Protein AF-A0AAN7Q767-F1 (afdb_monomer_lite)

Radius of gyration: 15.01 Å; chains: 1; bounding box: 36×25×37 Å

Organism: NCBI:txid236973

Foldseek 3Di:
DDPVVVVVLVVVLVVLVVLLVVCVVVVEDAPPQLVVLVVQLVVLCVVCPCLVVDDDDPVVNVSSCSSNVSSVVSSCSCCPVPSHVVRDDVVVNVDDD

pLDDT: mean 91.51, std 5.3, range [61.66, 96.62]

InterPro domains:
  IPR000133 ER lumen protein retaining receptor [PF00810] (28-96)
  IPR000133 ER lumen protein retaining receptor [PR00660] (4-23)
  IPR000133 ER lumen protein retaining receptor [PR00660] (31-51)
  IPR000133 ER lumen protein retaining receptor [PR00660] (52-68)
  IPR000133 ER lumen protein retaining receptor [PTHR10585] (1-97)

Secondary structure (DSSP, 8-state):
--HHHHHHHHHHHHHHHHHHHHHHHH---TT--HHHHHHHHHHHHHHTGGGGT----HHHHHHHHHHHHHHHHHHHHHHH-TTTGGG--TTT-----

Sequence (97 aa):
MNLFRLLGDMTHLLSIVVLLLKIRTTKSCAGIALKTQELYVIVFVTRYLDFFTRYYSLYNSVLKVFFLGISVAIVWYMRYHKVVKQTYNKEEDTFRH

Structure (mmCIF, N/CA/C/O backbone):
data_AF-A0AAN7Q767-F1
#
_entry.id   AF-A0AAN7Q767-F1
#
loop_
_atom_site.group_PDB
_atom_site.id
_atom_site.type_symbol
_atom_site.label_atom_id
_atom_site.label_alt_id
_atom_site.label_comp_id
_atom_site.label_asym_id
_atom_site.label_entity_id
_atom_site.label_seq_id
_atom_site.pdbx_PDB_ins_code
_atom_site.Cartn_x
_atom_site.Cartn_y
_atom_site.Cartn_z
_atom_site.occupancy
_atom_site.B_iso_or_equiv
_atom_site.auth_seq_id
_atom_site.auth_comp_id
_atom_site.auth_asym_id
_atom_site.auth_atom_id
_atom_site.pdbx_PDB_model_num
ATOM 1 N N . MET A 1 1 ? 15.473 5.810 -17.013 1.00 70.19 1 MET A N 1
ATOM 2 C CA . MET A 1 1 ? 14.622 6.422 -15.964 1.00 70.19 1 MET A CA 1
ATOM 3 C C . MET A 1 1 ? 14.965 7.898 -15.879 1.00 70.19 1 MET A C 1
ATOM 5 O O . MET A 1 1 ? 16.135 8.214 -16.031 1.00 70.19 1 MET A O 1
ATOM 9 N N . ASN A 1 2 ? 13.985 8.770 -15.633 1.00 91.06 2 ASN A N 1
ATOM 10 C CA . ASN A 1 2 ? 14.216 10.207 -15.424 1.00 91.06 2 ASN A CA 1
ATOM 11 C C . ASN A 1 2 ? 14.335 10.497 -13.921 1.00 91.06 2 ASN A C 1
ATOM 13 O O . ASN A 1 2 ? 13.672 9.824 -13.129 1.00 91.06 2 ASN A O 1
ATOM 17 N N . LEU A 1 3 ? 15.115 11.511 -13.533 1.00 91.06 3 LEU A N 1
ATOM 18 C CA . LEU A 1 3 ? 15.334 11.866 -12.123 1.00 91.06 3 LEU A CA 1
ATOM 19 C C . LEU A 1 3 ? 14.020 12.146 -11.377 1.00 91.06 3 LEU A C 1
ATOM 21 O O . LEU A 1 3 ? 13.793 11.603 -10.302 1.00 91.06 3 LEU A O 1
ATOM 25 N N . PHE A 1 4 ? 13.108 12.910 -11.982 1.00 94.00 4 PHE A N 1
ATOM 26 C CA . PHE A 1 4 ? 11.795 13.198 -11.392 1.00 94.00 4 PHE A CA 1
ATOM 27 C C . PHE A 1 4 ? 10.959 11.942 -11.141 1.00 94.00 4 PHE A C 1
ATOM 29 O O . PHE A 1 4 ? 10.285 11.835 -10.121 1.00 94.00 4 PHE A O 1
ATOM 36 N N . ARG A 1 5 ? 11.034 10.965 -12.051 1.00 89.75 5 ARG A N 1
ATOM 37 C CA . ARG A 1 5 ? 10.322 9.694 -11.902 1.00 89.75 5 ARG A CA 1
ATOM 38 C C . ARG A 1 5 ? 10.909 8.869 -10.760 1.00 89.75 5 ARG A C 1
ATOM 40 O O . ARG A 1 5 ? 10.153 8.344 -9.958 1.00 89.75 5 ARG A O 1
ATOM 47 N N . LEU A 1 6 ? 12.238 8.814 -10.661 1.00 90.94 6 LEU A N 1
ATOM 48 C CA . LEU A 1 6 ? 12.919 8.144 -9.555 1.00 90.94 6 LEU A CA 1
ATOM 49 C C . LEU A 1 6 ? 12.499 8.741 -8.206 1.00 90.94 6 LEU A C 1
ATOM 51 O O . LEU A 1 6 ? 12.118 8.005 -7.303 1.00 90.94 6 LEU A O 1
ATOM 55 N N . LEU A 1 7 ? 12.532 10.070 -8.081 1.00 94.88 7 LEU A N 1
ATOM 56 C CA . LEU A 1 7 ? 12.133 10.755 -6.852 1.00 94.88 7 LEU A CA 1
ATOM 57 C C . LEU A 1 7 ? 10.662 10.489 -6.510 1.00 94.88 7 LEU A C 1
ATOM 59 O O . LEU A 1 7 ? 10.364 10.168 -5.364 1.00 94.88 7 LEU A O 1
ATOM 63 N N . GLY A 1 8 ? 9.766 10.533 -7.500 1.00 94.38 8 GLY A N 1
ATOM 64 C CA . GLY A 1 8 ? 8.355 10.191 -7.308 1.00 94.38 8 GLY A CA 1
ATOM 65 C C . GLY A 1 8 ? 8.151 8.763 -6.794 1.00 94.38 8 GLY A C 1
ATOM 66 O O . GLY A 1 8 ? 7.410 8.559 -5.832 1.00 94.38 8 GLY A O 1
ATOM 67 N N . ASP A 1 9 ? 8.857 7.788 -7.374 1.00 93.06 9 ASP A N 1
ATOM 68 C CA . ASP A 1 9 ? 8.802 6.388 -6.940 1.00 93.06 9 ASP A CA 1
ATOM 69 C C . ASP A 1 9 ? 9.304 6.236 -5.490 1.00 93.06 9 ASP A C 1
ATOM 71 O O . ASP A 1 9 ? 8.687 5.532 -4.689 1.00 93.06 9 ASP A O 1
ATOM 75 N N . MET A 1 10 ? 10.379 6.940 -5.112 1.00 94.00 10 MET A N 1
ATOM 76 C CA . MET A 1 10 ? 10.919 6.907 -3.745 1.00 94.00 10 MET A CA 1
ATOM 77 C C . MET A 1 10 ? 9.999 7.587 -2.728 1.00 94.00 10 MET A C 1
ATOM 79 O O . MET A 1 10 ? 9.785 7.041 -1.646 1.00 94.00 10 MET A O 1
ATOM 83 N N . THR A 1 11 ? 9.411 8.740 -3.058 1.00 96.12 11 THR A N 1
ATOM 84 C CA . THR A 1 11 ? 8.446 9.420 -2.179 1.00 96.12 11 THR A CA 1
ATOM 85 C C . THR A 1 11 ? 7.186 8.578 -1.981 1.00 96.12 11 THR A C 1
ATOM 87 O O . THR A 1 11 ? 6.665 8.501 -0.868 1.00 96.12 11 THR A O 1
ATOM 90 N N . HIS A 1 12 ? 6.714 7.900 -3.028 1.00 94.44 12 HIS A N 1
ATOM 91 C CA . HIS A 1 12 ? 5.567 7.003 -2.930 1.00 94.44 12 HIS A CA 1
ATOM 92 C C . HIS A 1 12 ? 5.881 5.751 -2.098 1.00 94.44 12 HIS A C 1
ATOM 94 O O . HIS A 1 12 ? 5.078 5.338 -1.264 1.00 94.44 12 HIS A O 1
ATOM 100 N N . LEU A 1 13 ? 7.068 5.165 -2.275 1.00 94.19 13 LEU A N 1
ATOM 101 C CA . LEU A 1 13 ? 7.513 4.050 -1.442 1.00 94.19 13 LEU A CA 1
ATOM 102 C C . LEU A 1 13 ? 7.582 4.466 0.033 1.00 94.19 13 LEU A C 1
ATOM 104 O O . LEU A 1 13 ? 7.079 3.755 0.903 1.00 94.19 13 LEU A O 1
ATOM 108 N N . LEU A 1 14 ? 8.147 5.645 0.308 1.00 95.94 14 LEU A N 1
ATOM 109 C CA . LEU A 1 14 ? 8.239 6.195 1.656 1.00 95.94 14 LEU A CA 1
ATOM 110 C C . LEU A 1 14 ? 6.856 6.386 2.288 1.00 95.94 14 LEU A C 1
ATOM 112 O O . LEU A 1 14 ? 6.666 5.989 3.436 1.00 95.94 14 LEU A O 1
ATOM 116 N N . SER A 1 15 ? 5.880 6.944 1.565 1.00 95.44 15 SER A N 1
ATOM 117 C CA . SER A 1 15 ? 4.542 7.192 2.121 1.00 95.44 15 SER A CA 1
ATOM 118 C C . SER A 1 15 ? 3.826 5.897 2.520 1.00 95.44 15 SER A C 1
ATOM 120 O O . SER A 1 15 ? 3.248 5.818 3.606 1.00 95.44 15 SER A O 1
ATOM 122 N N . ILE A 1 16 ? 3.928 4.856 1.691 1.00 95.25 16 ILE A N 1
ATOM 123 C CA . ILE A 1 16 ? 3.336 3.540 1.956 1.00 95.25 16 ILE A CA 1
ATOM 124 C C . ILE A 1 16 ? 4.024 2.849 3.144 1.00 95.25 16 ILE A C 1
ATOM 126 O O . ILE A 1 16 ? 3.352 2.286 4.013 1.00 95.25 16 ILE A O 1
ATOM 130 N N . VAL A 1 17 ? 5.355 2.936 3.237 1.00 95.19 17 VAL A N 1
ATOM 131 C CA . VAL A 1 17 ? 6.114 2.400 4.379 1.00 95.19 17 VAL A CA 1
ATOM 132 C C . VAL A 1 17 ? 5.753 3.132 5.671 1.00 95.19 17 VAL A C 1
ATOM 134 O O . VAL A 1 17 ? 5.490 2.486 6.685 1.00 95.19 17 VAL A O 1
ATOM 137 N N . VAL A 1 18 ? 5.687 4.466 5.648 1.00 96.62 18 VAL A N 1
ATOM 138 C CA . VAL A 1 18 ? 5.302 5.280 6.811 1.00 96.62 18 VAL A CA 1
ATOM 139 C C . VAL A 1 18 ? 3.889 4.935 7.274 1.00 96.62 18 VAL A C 1
ATOM 141 O O . VAL A 1 18 ? 3.663 4.815 8.477 1.00 96.62 18 VAL A O 1
ATOM 144 N N . LEU A 1 19 ? 2.950 4.710 6.351 1.00 95.44 19 LEU A N 1
ATOM 145 C CA . LEU A 1 19 ? 1.595 4.281 6.694 1.00 95.44 19 LEU A CA 1
ATOM 146 C C . LEU A 1 19 ? 1.598 2.928 7.418 1.00 95.44 19 LEU A C 1
ATOM 148 O O . LEU A 1 19 ? 1.006 2.809 8.491 1.00 95.44 19 LEU A O 1
ATOM 152 N N . LEU A 1 20 ? 2.305 1.928 6.883 1.00 94.38 20 LEU A N 1
ATOM 153 C CA . LEU A 1 20 ? 2.418 0.619 7.530 1.00 94.38 20 LEU A CA 1
ATOM 154 C C . LEU A 1 20 ? 3.067 0.730 8.920 1.00 94.38 20 LEU A C 1
ATOM 156 O O . LEU A 1 20 ? 2.568 0.147 9.886 1.00 94.38 20 LEU A O 1
ATOM 160 N N . LEU A 1 21 ? 4.160 1.490 9.038 1.00 95.00 21 LEU A N 1
ATOM 161 C CA . LEU A 1 21 ? 4.851 1.711 10.310 1.00 95.00 21 LEU A CA 1
ATOM 162 C C . LEU A 1 21 ? 3.954 2.422 11.322 1.00 95.00 21 LEU A C 1
ATOM 164 O O . LEU A 1 21 ? 3.903 1.996 12.473 1.00 95.00 21 LEU A O 1
ATOM 168 N N . LYS A 1 22 ? 3.196 3.441 10.899 1.00 95.38 22 LYS A N 1
ATOM 169 C CA . LYS A 1 22 ? 2.220 4.131 11.748 1.00 95.38 22 LYS A CA 1
ATOM 170 C C . LYS A 1 22 ? 1.236 3.126 12.338 1.00 95.38 22 LYS A C 1
ATOM 172 O O . LYS A 1 22 ? 1.148 3.036 13.557 1.00 95.38 22 LYS A O 1
ATOM 177 N N . ILE A 1 23 ? 0.572 2.323 11.501 1.00 94.62 23 ILE A N 1
ATOM 178 C CA . ILE A 1 23 ? -0.426 1.338 11.956 1.00 94.62 23 ILE A CA 1
ATOM 179 C C . ILE A 1 23 ? 0.221 0.275 12.865 1.00 94.62 23 ILE A C 1
ATOM 181 O O . ILE A 1 23 ? -0.373 -0.165 13.854 1.00 94.62 23 ILE A O 1
ATOM 185 N N . ARG A 1 24 ? 1.460 -0.144 12.570 1.00 93.75 24 ARG A N 1
ATOM 186 C CA . ARG A 1 24 ? 2.185 -1.133 13.382 1.00 93.75 24 ARG A CA 1
ATOM 187 C C . ARG A 1 24 ? 2.558 -0.598 14.764 1.00 93.75 24 ARG A C 1
ATOM 189 O O . ARG A 1 24 ? 2.423 -1.350 15.731 1.00 93.75 24 ARG A O 1
ATOM 196 N N . THR A 1 25 ? 3.030 0.643 14.842 1.00 93.75 25 THR A N 1
ATOM 197 C CA . THR A 1 25 ? 3.509 1.280 16.076 1.00 93.75 25 THR A CA 1
ATOM 198 C C . THR A 1 25 ? 2.353 1.728 16.959 1.00 93.75 25 THR A C 1
ATOM 200 O O . THR A 1 25 ? 2.359 1.438 18.149 1.00 93.75 25 THR A O 1
ATOM 203 N N . THR A 1 26 ? 1.325 2.366 16.392 1.00 93.69 26 THR A N 1
ATOM 204 C CA . THR A 1 26 ? 0.149 2.814 17.160 1.00 93.69 26 THR A CA 1
ATOM 205 C C . THR A 1 26 ? -0.827 1.681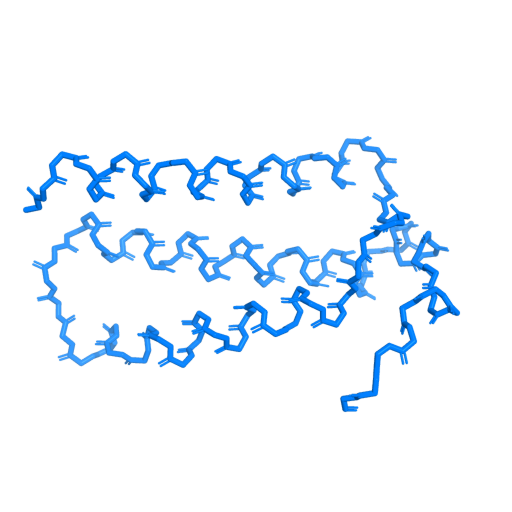 17.463 1.00 93.69 26 THR A C 1
ATOM 207 O O . THR A 1 26 ? -1.722 1.855 18.285 1.00 93.69 26 THR A O 1
ATOM 210 N N . LYS A 1 27 ? -0.695 0.537 16.773 1.00 91.88 27 LYS A N 1
ATOM 211 C CA . LYS A 1 27 ? -1.649 -0.585 16.814 1.00 91.88 27 LYS A CA 1
ATOM 212 C C . LYS A 1 27 ? -3.087 -0.164 16.491 1.00 91.88 27 LYS A C 1
ATOM 214 O O . LYS A 1 27 ? -4.023 -0.860 16.870 1.00 91.88 27 LYS A O 1
ATOM 219 N N . SER A 1 28 ? -3.248 0.934 15.754 1.00 90.81 28 SER A N 1
ATOM 220 C CA . SER A 1 28 ? -4.538 1.533 15.430 1.00 90.81 28 SER A CA 1
ATOM 221 C C . SER A 1 28 ? -4.596 1.949 13.964 1.00 90.81 28 SER A C 1
ATOM 223 O O . SER A 1 28 ? -3.613 2.440 13.402 1.00 90.81 28 SER A O 1
ATOM 225 N N . CYS A 1 29 ? -5.763 1.765 13.353 1.00 92.00 29 CYS A N 1
ATOM 226 C CA . CYS A 1 29 ? -6.113 2.258 12.027 1.00 92.00 29 CYS A CA 1
ATOM 227 C C . CYS A 1 29 ? -7.259 3.286 12.049 1.00 92.00 29 CYS A C 1
ATOM 229 O O . CYS A 1 29 ? -7.885 3.523 11.016 1.00 92.00 29 CYS A O 1
ATOM 231 N N . ALA A 1 30 ? -7.515 3.920 13.198 1.00 90.94 30 ALA A N 1
ATOM 232 C CA . ALA A 1 30 ? -8.491 5.003 13.299 1.00 90.94 30 ALA A CA 1
ATOM 233 C C . ALA A 1 30 ? -8.174 6.139 12.302 1.00 90.94 30 ALA A C 1
ATOM 235 O O . ALA A 1 30 ? -7.016 6.547 12.152 1.00 90.94 30 ALA A O 1
ATOM 236 N N . GLY A 1 31 ? -9.201 6.625 11.599 1.00 89.12 31 GLY A N 1
ATOM 237 C CA . GLY A 1 31 ? -9.079 7.652 10.557 1.00 89.12 31 GLY A CA 1
ATOM 238 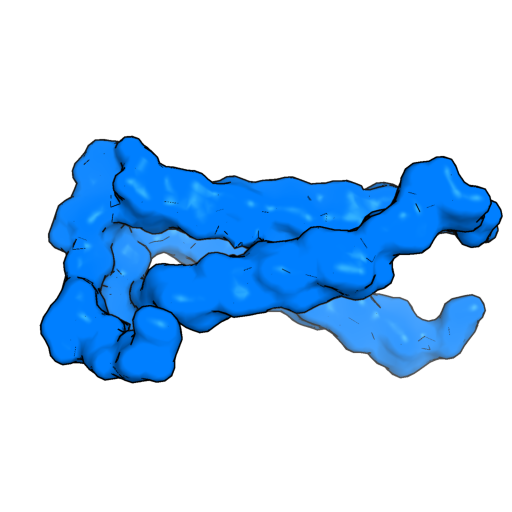C C . GLY A 1 31 ? -8.481 7.175 9.226 1.00 89.12 31 GLY A C 1
ATOM 239 O O . GLY A 1 31 ? -8.196 8.000 8.359 1.00 89.12 31 GLY A O 1
ATOM 240 N N . ILE A 1 32 ? -8.259 5.868 9.037 1.00 92.88 32 ILE A N 1
ATOM 241 C CA . ILE A 1 32 ? -7.800 5.297 7.762 1.00 92.88 32 ILE A CA 1
ATOM 242 C C . ILE A 1 32 ? -8.968 4.570 7.090 1.00 92.88 32 ILE A C 1
ATOM 244 O O . ILE A 1 32 ? -9.489 3.590 7.620 1.00 92.88 32 ILE A O 1
ATOM 248 N N . ALA A 1 33 ? -9.337 5.018 5.888 1.00 93.38 33 ALA A N 1
ATOM 249 C CA . ALA A 1 33 ? -10.361 4.371 5.073 1.00 93.38 33 ALA A CA 1
ATOM 250 C C . ALA A 1 33 ? -9.851 3.029 4.529 1.00 93.38 33 ALA A C 1
ATOM 252 O O . ALA A 1 33 ? -8.918 2.988 3.719 1.00 93.38 33 ALA A O 1
ATOM 253 N N . LEU A 1 34 ? -10.473 1.928 4.959 1.00 93.00 34 LEU A N 1
ATOM 254 C CA . LEU A 1 34 ? -10.123 0.577 4.517 1.00 93.00 34 LEU A CA 1
ATOM 255 C C . LEU A 1 34 ? -10.418 0.409 3.027 1.00 93.00 34 LEU A C 1
ATOM 257 O O . LEU A 1 34 ? -9.602 -0.149 2.297 1.00 93.00 34 LEU A O 1
ATOM 261 N N . LYS A 1 35 ? -11.546 0.958 2.570 1.00 92.81 35 LYS A N 1
ATOM 262 C CA . LYS A 1 35 ? -12.000 0.876 1.176 1.00 92.81 35 LYS A CA 1
ATOM 263 C C . LYS A 1 35 ? -10.976 1.466 0.216 1.00 92.81 35 LYS A C 1
ATOM 265 O O . LYS A 1 35 ? -10.646 0.862 -0.797 1.00 92.81 35 LYS A O 1
ATOM 270 N N . THR A 1 36 ? -10.397 2.608 0.575 1.00 93.88 36 THR A N 1
ATOM 271 C CA . THR A 1 36 ? -9.335 3.241 -0.212 1.00 93.88 36 THR A CA 1
ATOM 272 C C . THR A 1 36 ? -8.080 2.369 -0.271 1.00 93.88 36 THR A C 1
ATOM 274 O O . THR A 1 36 ? -7.463 2.270 -1.329 1.00 93.88 36 THR A O 1
ATOM 277 N N . GLN A 1 37 ? -7.708 1.696 0.825 1.00 95.44 37 GLN A N 1
ATOM 278 C CA . GLN A 1 37 ? -6.573 0.762 0.815 1.00 95.44 37 GLN A CA 1
ATOM 279 C C . GLN A 1 37 ? -6.842 -0.452 -0.085 1.00 95.44 37 GLN A C 1
ATOM 281 O O . GLN A 1 37 ? -5.954 -0.874 -0.825 1.00 95.44 37 GLN A O 1
ATOM 286 N N . GLU A 1 38 ? -8.069 -0.977 -0.089 1.00 94.75 38 GLU A N 1
ATOM 287 C CA . GLU A 1 38 ? -8.477 -2.057 -0.996 1.00 94.75 38 GLU A CA 1
ATOM 288 C C . GLU A 1 38 ? -8.441 -1.613 -2.466 1.00 94.75 38 GLU A C 1
ATOM 290 O O . GLU A 1 38 ? -7.904 -2.328 -3.314 1.00 94.75 38 GLU A O 1
ATOM 295 N N . LEU A 1 39 ? -8.905 -0.396 -2.767 1.00 94.88 39 LEU A N 1
ATOM 296 C CA . LEU A 1 39 ? -8.798 0.192 -4.105 1.00 94.88 39 LEU A CA 1
ATOM 297 C C . LEU A 1 39 ? -7.336 0.368 -4.541 1.00 94.88 39 LEU A C 1
ATOM 299 O O . LEU A 1 39 ? -7.007 0.053 -5.685 1.00 94.88 39 LEU A O 1
ATOM 303 N N . TYR A 1 40 ? -6.437 0.799 -3.649 1.00 94.62 40 TYR A N 1
ATOM 304 C CA . TYR A 1 40 ? -5.003 0.872 -3.957 1.00 94.62 40 TYR A CA 1
ATOM 305 C C . TYR A 1 40 ? -4.425 -0.496 -4.330 1.00 94.62 40 TYR A C 1
ATOM 307 O O . TYR A 1 40 ? -3.670 -0.592 -5.300 1.00 94.62 40 TYR A O 1
ATOM 315 N N . VAL A 1 41 ? -4.806 -1.562 -3.616 1.00 95.50 41 VAL A N 1
ATOM 316 C CA . VAL A 1 41 ? -4.400 -2.932 -3.968 1.00 95.50 41 VAL A CA 1
ATOM 317 C C . VAL A 1 41 ? -4.898 -3.300 -5.366 1.00 95.50 41 VAL A C 1
ATOM 319 O O . VAL A 1 41 ? -4.102 -3.771 -6.175 1.00 95.50 41 VAL A O 1
ATOM 322 N N . ILE A 1 42 ? -6.167 -3.035 -5.691 1.00 95.56 42 ILE A N 1
ATOM 323 C CA . ILE A 1 42 ? -6.728 -3.315 -7.025 1.00 95.56 42 ILE A CA 1
ATOM 324 C C . ILE A 1 42 ? -5.956 -2.559 -8.116 1.00 95.56 42 ILE A C 1
ATOM 326 O O . ILE A 1 42 ? -5.588 -3.144 -9.139 1.00 95.56 42 ILE A O 1
ATOM 330 N N . VAL A 1 43 ? -5.649 -1.278 -7.897 1.00 95.38 43 VAL A N 1
ATOM 331 C CA . VAL A 1 43 ? -4.853 -0.471 -8.834 1.00 95.38 43 VAL A CA 1
ATOM 332 C C . VAL A 1 43 ? -3.466 -1.079 -9.046 1.00 95.38 43 VAL A C 1
ATOM 334 O O . VAL A 1 43 ? -3.027 -1.194 -10.189 1.00 95.38 43 VAL A O 1
ATOM 337 N N . PHE A 1 44 ? -2.766 -1.495 -7.987 1.00 94.12 44 PHE A N 1
ATOM 338 C CA . PHE A 1 44 ? -1.437 -2.095 -8.133 1.00 94.12 44 PHE A CA 1
ATOM 339 C C . PHE A 1 44 ? -1.476 -3.474 -8.789 1.00 94.12 44 PHE A C 1
ATOM 341 O O . PHE A 1 44 ? -0.640 -3.747 -9.648 1.00 94.12 44 PHE A O 1
ATOM 348 N N . VAL A 1 45 ? -2.453 -4.318 -8.449 1.00 94.62 45 VAL A N 1
ATOM 349 C CA . VAL A 1 45 ? -2.636 -5.631 -9.086 1.00 94.62 45 VAL A CA 1
ATOM 350 C C . VAL A 1 45 ? -2.860 -5.458 -10.583 1.00 94.62 45 VAL A C 1
ATOM 352 O O . VAL A 1 45 ? -2.115 -6.024 -11.376 1.00 94.62 45 VAL A O 1
ATOM 355 N N . THR A 1 46 ? -3.839 -4.636 -10.972 1.00 94.38 46 THR A N 1
ATOM 356 C CA . THR A 1 46 ? -4.182 -4.409 -12.386 1.00 94.38 46 THR A CA 1
ATOM 357 C C . THR A 1 46 ? -3.038 -3.760 -13.162 1.00 94.38 46 THR A C 1
ATOM 359 O O . THR A 1 46 ? -2.774 -4.136 -14.302 1.00 94.38 46 THR A O 1
ATOM 362 N N . ARG A 1 47 ? -2.302 -2.830 -12.540 1.00 93.50 47 ARG A N 1
ATOM 363 C CA . ARG A 1 47 ? -1.147 -2.162 -13.156 1.00 93.50 47 ARG A CA 1
ATOM 364 C C . ARG A 1 47 ? 0.052 -3.087 -13.348 1.00 93.50 47 ARG A C 1
ATOM 366 O O . ARG A 1 47 ? 0.807 -2.887 -14.293 1.00 93.50 47 ARG A O 1
ATOM 373 N N . TYR A 1 48 ? 0.261 -4.047 -12.449 1.00 92.88 48 TYR A N 1
ATOM 374 C CA . TYR A 1 48 ? 1.446 -4.908 -12.444 1.00 92.88 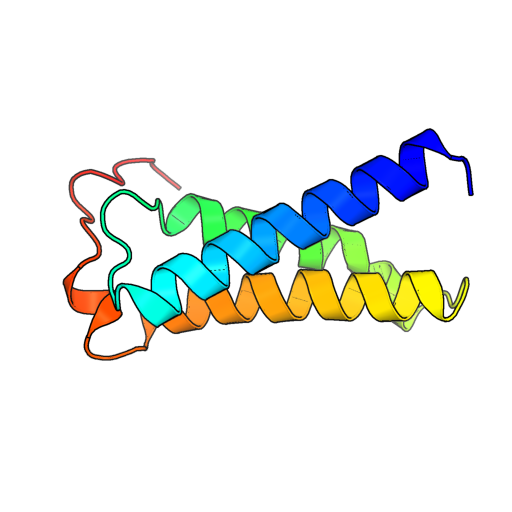48 TYR A CA 1
ATOM 375 C C . TYR A 1 48 ? 1.191 -6.312 -13.010 1.00 92.88 48 TYR A C 1
ATOM 377 O O . TYR A 1 48 ? 2.056 -7.173 -12.877 1.00 92.88 48 TYR A O 1
ATOM 385 N N . LEU A 1 49 ? 0.063 -6.550 -13.696 1.00 89.69 49 LEU A N 1
ATOM 386 C CA . LEU A 1 49 ? -0.197 -7.807 -14.422 1.00 89.69 49 LEU A CA 1
ATOM 387 C C . LEU A 1 49 ? 0.890 -8.130 -15.461 1.00 89.69 49 LEU A C 1
ATOM 389 O O . LEU A 1 49 ? 1.184 -9.293 -15.728 1.00 89.69 49 LEU A O 1
ATOM 393 N N . ASP A 1 50 ? 1.537 -7.100 -16.008 1.00 87.06 50 ASP A N 1
ATOM 394 C CA . ASP A 1 50 ? 2.645 -7.234 -16.952 1.00 87.06 50 ASP A CA 1
ATOM 395 C C . ASP A 1 50 ? 3.905 -7.871 -16.332 1.00 87.06 50 ASP A C 1
ATOM 397 O O 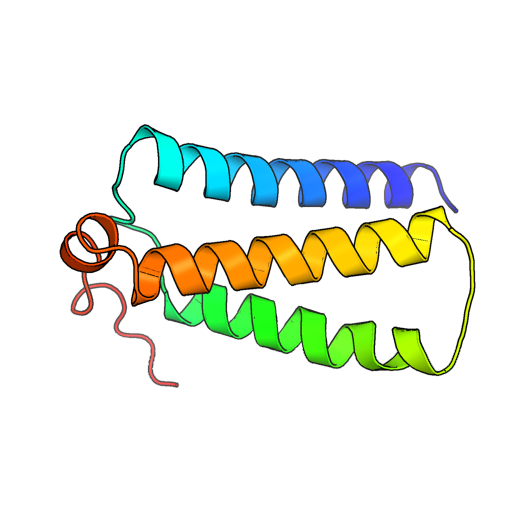. ASP A 1 50 ? 4.776 -8.322 -17.076 1.00 87.06 50 ASP A O 1
ATOM 401 N N . PHE A 1 51 ? 3.996 -7.960 -14.997 1.00 86.69 51 PHE A N 1
ATOM 402 C CA . PHE A 1 51 ? 5.131 -8.531 -14.262 1.00 86.69 51 PHE A CA 1
ATOM 403 C C . PHE A 1 51 ? 5.494 -9.953 -14.712 1.00 86.69 51 PHE A C 1
ATOM 405 O O . PHE A 1 51 ? 6.675 -10.259 -14.846 1.00 86.69 51 PHE A O 1
ATOM 412 N N . PHE A 1 52 ? 4.502 -10.796 -15.008 1.00 80.88 52 PHE A N 1
ATOM 413 C CA . PHE A 1 52 ? 4.732 -12.179 -15.450 1.00 80.88 52 PHE A CA 1
ATOM 414 C C . PHE A 1 52 ? 5.069 -12.301 -16.940 1.00 80.88 52 PHE A C 1
ATOM 416 O O . PHE A 1 52 ? 5.508 -13.354 -17.389 1.00 80.88 52 PHE A O 1
ATOM 423 N N . THR A 1 53 ? 4.851 -11.238 -17.715 1.00 84.31 53 THR A N 1
ATOM 424 C CA . THR A 1 53 ? 4.969 -11.272 -19.182 1.00 84.31 53 THR A CA 1
ATOM 425 C C . THR A 1 53 ? 6.205 -10.545 -19.697 1.00 84.31 53 THR A C 1
ATOM 427 O O . THR A 1 53 ? 6.725 -10.893 -20.754 1.00 84.31 53 THR A O 1
ATOM 430 N N . ARG A 1 54 ? 6.681 -9.520 -18.977 1.00 84.31 54 ARG A N 1
ATOM 431 C CA . ARG A 1 54 ? 7.792 -8.669 -19.412 1.00 84.31 54 ARG A CA 1
ATOM 432 C C . ARG A 1 54 ? 8.722 -8.331 -18.258 1.00 84.31 54 ARG A C 1
ATOM 434 O O . ARG A 1 54 ? 8.363 -7.597 -17.335 1.00 84.31 54 ARG A O 1
ATOM 441 N N . TYR A 1 55 ? 9.963 -8.792 -18.375 1.00 88.25 55 TYR A N 1
ATOM 442 C CA . TYR A 1 55 ? 11.053 -8.360 -17.513 1.00 88.25 55 TYR A CA 1
ATOM 443 C C . TYR A 1 55 ? 11.735 -7.120 -18.101 1.00 88.25 55 TYR A C 1
ATOM 445 O O . TYR A 1 55 ? 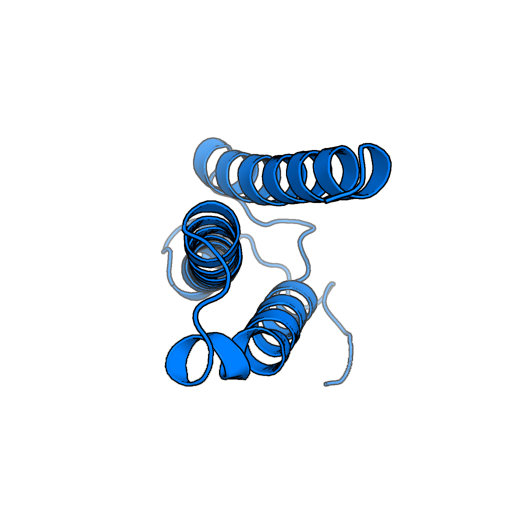12.264 -7.163 -19.207 1.00 88.25 55 TYR A O 1
ATOM 453 N N . TYR A 1 56 ? 11.731 -6.017 -17.350 1.00 86.75 56 TYR A N 1
ATOM 454 C CA . TYR A 1 56 ? 12.398 -4.773 -17.757 1.00 86.75 56 TYR A CA 1
ATOM 455 C C . TYR A 1 56 ? 13.748 -4.581 -17.056 1.00 86.75 56 TYR A C 1
ATOM 457 O O . TYR A 1 56 ? 14.739 -4.233 -17.683 1.00 86.75 56 TYR A O 1
ATOM 465 N N . SER A 1 57 ? 13.775 -4.739 -15.731 1.00 89.25 57 SER A N 1
ATOM 466 C CA . SER A 1 57 ? 14.955 -4.524 -14.888 1.00 89.25 57 SER A CA 1
ATOM 467 C C . SER A 1 57 ? 14.692 -5.067 -13.485 1.00 89.25 57 SER A C 1
ATOM 469 O O . SER A 1 57 ? 13.535 -5.136 -13.046 1.00 89.25 57 SER A O 1
ATOM 471 N N . LEU A 1 58 ? 15.763 -5.388 -12.754 1.00 89.00 58 LEU A N 1
ATOM 472 C CA . LEU A 1 58 ? 15.698 -5.787 -11.352 1.00 89.00 58 LEU A CA 1
ATOM 473 C C . LEU A 1 58 ? 15.027 -4.704 -10.500 1.00 89.00 58 LEU A C 1
ATOM 475 O O . LEU A 1 58 ? 14.109 -5.014 -9.752 1.00 89.00 58 LEU A O 1
ATOM 479 N N . TYR A 1 59 ? 15.402 -3.434 -10.683 1.00 88.69 59 TYR A N 1
ATOM 480 C CA . TYR A 1 59 ? 14.836 -2.310 -9.931 1.00 88.69 59 TYR A CA 1
ATOM 481 C C . TYR A 1 59 ? 13.308 -2.224 -10.072 1.00 88.69 59 TYR A C 1
ATOM 483 O O . TYR A 1 59 ? 12.582 -2.160 -9.084 1.00 88.69 59 TYR A O 1
ATOM 491 N N . ASN A 1 60 ? 12.807 -2.296 -11.308 1.00 90.12 60 ASN A N 1
ATOM 492 C CA . ASN A 1 60 ? 11.373 -2.243 -11.593 1.00 90.12 60 ASN A CA 1
ATOM 493 C C . ASN A 1 60 ? 10.632 -3.454 -11.011 1.00 90.12 60 ASN A C 1
ATOM 495 O O . ASN A 1 60 ? 9.541 -3.314 -10.469 1.00 90.12 60 ASN A O 1
ATOM 499 N N . SER A 1 61 ? 11.235 -4.639 -11.108 1.00 90.75 61 SER A N 1
ATOM 500 C CA . SER A 1 61 ? 10.651 -5.877 -10.588 1.00 90.75 61 SER A CA 1
ATOM 501 C C . SER A 1 61 ? 10.553 -5.845 -9.061 1.00 90.75 61 SER A C 1
ATOM 503 O O . SER A 1 61 ? 9.494 -6.132 -8.509 1.00 90.75 61 SER A O 1
ATOM 505 N N . VAL A 1 62 ? 11.623 -5.413 -8.388 1.00 92.38 62 VAL A N 1
ATOM 506 C CA . VAL A 1 62 ? 11.667 -5.246 -6.930 1.00 92.38 62 VAL A CA 1
ATOM 507 C C . VAL A 1 62 ? 10.625 -4.225 -6.479 1.00 92.38 62 VAL A C 1
ATOM 509 O O . VAL A 1 62 ? 9.821 -4.537 -5.606 1.00 92.38 62 VAL A O 1
ATOM 512 N N . LEU A 1 63 ? 10.562 -3.044 -7.104 1.00 92.56 63 LEU A N 1
ATOM 513 C CA . LEU A 1 63 ? 9.566 -2.035 -6.737 1.00 92.56 63 LEU A CA 1
ATOM 514 C C . LEU A 1 63 ? 8.130 -2.538 -6.878 1.00 92.56 63 LEU A C 1
ATOM 516 O O . LEU A 1 63 ? 7.336 -2.335 -5.963 1.00 92.56 63 LEU A O 1
ATOM 520 N N . LYS A 1 64 ? 7.789 -3.218 -7.981 1.00 92.81 64 LYS A N 1
ATOM 521 C CA . LYS A 1 64 ? 6.444 -3.786 -8.179 1.00 92.81 64 LYS A CA 1
ATOM 522 C C . LYS A 1 64 ? 6.058 -4.732 -7.040 1.00 92.81 64 LYS A C 1
ATOM 524 O O . LYS A 1 64 ? 4.961 -4.609 -6.497 1.00 92.81 64 LYS A O 1
ATOM 529 N N . VAL A 1 65 ? 6.972 -5.623 -6.649 1.00 93.44 65 VAL A N 1
ATOM 530 C CA . VAL A 1 65 ? 6.763 -6.564 -5.537 1.00 93.44 65 VAL A CA 1
ATOM 531 C C . VAL A 1 65 ? 6.625 -5.829 -4.204 1.00 93.44 65 VAL A C 1
ATOM 533 O O . VAL A 1 65 ? 5.728 -6.155 -3.432 1.00 93.44 65 VAL A O 1
ATOM 536 N N . PHE A 1 66 ? 7.449 -4.812 -3.938 1.00 94.38 66 PHE A N 1
ATOM 537 C CA . PHE A 1 66 ? 7.361 -4.019 -2.707 1.00 94.38 66 PHE A CA 1
ATOM 538 C C . PHE A 1 66 ? 6.047 -3.237 -2.603 1.00 94.38 66 PHE A C 1
ATOM 540 O O . PHE A 1 66 ? 5.387 -3.302 -1.568 1.00 94.38 66 PHE A O 1
ATOM 547 N N . PHE A 1 67 ? 5.637 -2.537 -3.665 1.00 94.19 67 PHE A N 1
ATOM 548 C CA . PHE A 1 67 ? 4.370 -1.802 -3.688 1.00 94.19 67 PHE A CA 1
ATOM 549 C C . PHE A 1 67 ? 3.183 -2.740 -3.471 1.00 94.19 67 PHE A C 1
ATOM 551 O O . PHE A 1 67 ? 2.366 -2.501 -2.584 1.00 94.19 67 PHE A O 1
ATOM 558 N N . LEU A 1 68 ? 3.120 -3.841 -4.226 1.00 94.94 68 LEU A N 1
ATOM 559 C CA . LEU A 1 68 ? 2.035 -4.808 -4.097 1.00 94.94 68 LEU A CA 1
ATOM 560 C C . LEU A 1 68 ? 2.026 -5.467 -2.709 1.00 94.94 68 LEU A C 1
ATOM 562 O O . LEU A 1 68 ? 0.985 -5.529 -2.057 1.00 94.94 68 LEU A O 1
ATOM 566 N N . GLY A 1 69 ? 3.190 -5.918 -2.240 1.00 95.56 69 GLY A N 1
ATOM 567 C CA . GLY A 1 69 ? 3.343 -6.602 -0.961 1.00 95.56 69 GLY A CA 1
ATOM 568 C C . GLY A 1 69 ? 2.963 -5.723 0.227 1.00 95.56 69 GLY A C 1
ATOM 569 O O . GLY A 1 69 ? 2.204 -6.167 1.087 1.00 95.56 69 GLY A O 1
ATOM 570 N N . ILE A 1 70 ? 3.425 -4.467 0.268 1.00 96.12 70 ILE A N 1
ATOM 571 C CA . ILE A 1 70 ? 3.092 -3.567 1.378 1.00 96.12 70 ILE A CA 1
ATOM 572 C C . ILE A 1 70 ? 1.614 -3.163 1.335 1.00 96.12 70 ILE A C 1
ATOM 574 O O . ILE A 1 70 ? 0.965 -3.176 2.379 1.00 96.12 70 ILE A O 1
ATOM 578 N N . SER A 1 71 ? 1.046 -2.855 0.165 1.00 95.81 71 SER A N 1
ATOM 579 C CA . SER A 1 71 ? -0.380 -2.512 0.067 1.00 95.81 71 SER A CA 1
ATOM 580 C C . SER A 1 71 ? -1.282 -3.664 0.519 1.00 95.81 71 SER A C 1
ATOM 582 O O . SER A 1 71 ? -2.209 -3.446 1.301 1.00 95.81 71 SER A O 1
ATOM 584 N N . VAL A 1 72 ? -0.975 -4.902 0.114 1.00 96.25 72 VAL A N 1
ATOM 585 C CA . VAL A 1 72 ? -1.685 -6.096 0.602 1.00 96.25 72 VAL A CA 1
ATOM 586 C C . VAL A 1 72 ? -1.477 -6.278 2.106 1.00 96.25 72 VAL A C 1
ATOM 588 O O . VAL A 1 72 ? -2.436 -6.561 2.823 1.00 96.25 72 VAL A O 1
ATOM 591 N N . ALA A 1 73 ? -0.258 -6.066 2.611 1.00 95.75 73 ALA A N 1
ATOM 592 C CA . ALA A 1 73 ? 0.031 -6.158 4.038 1.00 95.75 73 ALA A CA 1
ATOM 593 C C . ALA A 1 73 ? -0.766 -5.134 4.861 1.00 95.75 73 ALA A C 1
ATOM 595 O O . ALA A 1 73 ? -1.271 -5.493 5.920 1.00 95.75 73 ALA A O 1
ATOM 596 N N . ILE A 1 74 ? -0.933 -3.896 4.383 1.00 95.81 74 ILE A N 1
ATOM 597 C CA . ILE A 1 74 ? -1.746 -2.864 5.050 1.00 95.81 74 ILE A CA 1
ATOM 598 C C . ILE A 1 74 ? -3.206 -3.314 5.147 1.00 95.81 74 ILE A C 1
ATOM 600 O O . ILE A 1 74 ? -3.768 -3.320 6.244 1.00 95.81 74 ILE A O 1
ATOM 604 N N . VAL A 1 75 ? -3.805 -3.748 4.032 1.00 96.25 75 VAL A N 1
ATOM 605 C CA . VAL A 1 75 ? -5.191 -4.248 4.014 1.00 96.25 75 VAL A CA 1
ATOM 606 C C . VAL A 1 75 ? -5.342 -5.452 4.941 1.00 96.25 75 VAL A C 1
ATOM 608 O O . VAL A 1 75 ? -6.271 -5.501 5.749 1.00 96.25 75 VAL A O 1
ATOM 611 N N . TRP A 1 76 ? -4.404 -6.400 4.886 1.00 95.81 76 TRP A N 1
ATOM 612 C CA . TRP A 1 76 ? -4.413 -7.572 5.755 1.00 95.81 76 TRP A CA 1
ATOM 613 C C . TRP A 1 76 ? -4.329 -7.180 7.233 1.00 95.81 76 TRP A C 1
ATOM 615 O O . TRP A 1 76 ? -5.100 -7.675 8.058 1.00 95.81 76 TRP A O 1
ATOM 625 N N . TYR A 1 77 ? -3.442 -6.245 7.569 1.00 93.88 77 TYR A N 1
ATOM 626 C CA . TYR A 1 77 ? -3.259 -5.772 8.935 1.00 93.88 77 TYR A CA 1
ATOM 627 C C . TYR A 1 77 ? -4.521 -5.065 9.448 1.00 93.88 77 TYR A C 1
ATOM 629 O O . TYR A 1 77 ? -4.922 -5.284 10.586 1.00 93.88 77 TYR A O 1
ATOM 637 N N . MET A 1 78 ? -5.216 -4.295 8.608 1.00 93.94 78 MET A N 1
ATOM 638 C CA . MET A 1 78 ? -6.489 -3.669 8.981 1.00 93.94 78 MET A CA 1
ATOM 639 C C . MET A 1 78 ? -7.645 -4.678 9.115 1.00 93.94 78 MET A C 1
ATOM 641 O O . MET A 1 78 ? -8.466 -4.547 10.020 1.00 93.94 78 MET A O 1
ATOM 645 N N . ARG A 1 79 ? -7.723 -5.696 8.246 1.00 92.69 79 ARG A N 1
ATOM 646 C CA . ARG A 1 79 ? -8.823 -6.684 8.218 1.00 92.69 79 ARG A CA 1
ATOM 647 C C . ARG A 1 79 ? -8.701 -7.777 9.280 1.00 92.69 79 ARG A C 1
ATOM 649 O O . ARG A 1 79 ? -9.720 -8.195 9.835 1.00 92.69 79 ARG A O 1
ATOM 656 N N . TYR A 1 80 ? -7.489 -8.272 9.524 1.00 91.69 80 TYR A N 1
ATOM 657 C CA . TYR A 1 80 ? -7.265 -9.528 10.251 1.00 91.69 80 TYR A CA 1
ATOM 658 C C . TYR A 1 80 ? -6.490 -9.370 11.559 1.00 91.69 80 TYR A C 1
ATOM 660 O O . TYR A 1 80 ? -6.617 -10.225 12.439 1.00 91.69 80 TYR A O 1
ATOM 668 N N . HIS A 1 81 ? -5.712 -8.299 11.744 1.00 92.81 81 HIS A N 1
ATOM 669 C CA . HIS A 1 81 ? -4.984 -8.121 12.999 1.00 92.81 81 HIS A CA 1
ATOM 670 C C . HIS A 1 81 ? -5.959 -7.812 14.144 1.00 92.81 81 HIS A C 1
ATOM 672 O O . HIS A 1 81 ? -6.655 -6.795 14.120 1.00 92.81 81 HIS A O 1
ATOM 678 N N . LYS A 1 82 ? -5.969 -8.673 15.175 1.00 88.94 82 LYS A N 1
ATOM 679 C CA . LYS A 1 82 ? -6.961 -8.675 16.270 1.00 88.94 82 LYS A CA 1
ATOM 680 C C . LYS A 1 82 ? -7.198 -7.295 16.894 1.00 88.94 82 LYS A C 1
ATOM 682 O O . LYS A 1 82 ? -8.343 -6.914 17.084 1.00 88.94 82 LYS A O 1
ATOM 687 N N . VAL A 1 83 ? -6.123 -6.557 17.172 1.00 89.88 83 VAL A N 1
ATOM 688 C CA . VAL A 1 83 ? -6.191 -5.238 17.830 1.00 89.88 83 VAL A CA 1
ATOM 689 C C . VAL A 1 83 ? -6.573 -4.126 16.851 1.00 89.88 83 VAL A C 1
ATOM 691 O O . VAL A 1 83 ? -7.366 -3.253 17.170 1.00 89.88 83 VAL A O 1
ATOM 694 N N . VAL A 1 84 ? -6.041 -4.165 15.629 1.00 91.62 84 VAL A N 1
ATOM 695 C CA . VAL A 1 84 ? -6.149 -3.032 14.691 1.00 91.62 84 VAL A CA 1
ATOM 696 C C . VAL A 1 84 ? -7.537 -3.004 14.073 1.00 91.62 84 VAL A C 1
ATOM 698 O O . VAL A 1 84 ? -8.148 -1.945 13.992 1.00 91.62 84 VAL A O 1
ATOM 701 N N . LYS A 1 85 ? -8.091 -4.174 13.741 1.00 90.38 85 LYS A N 1
ATOM 702 C CA . LYS A 1 85 ? -9.459 -4.306 13.232 1.00 90.38 85 LYS A CA 1
ATOM 703 C C . LYS A 1 85 ? -10.498 -3.640 14.143 1.00 90.38 85 LYS A C 1
ATOM 705 O O . LYS A 1 85 ? -11.479 -3.104 13.644 1.00 90.38 85 LYS A O 1
ATOM 710 N N . GLN A 1 86 ? -10.290 -3.665 15.461 1.00 90.12 86 GLN A N 1
ATOM 711 C CA . GLN A 1 86 ? -11.212 -3.065 16.435 1.00 90.12 86 GLN A CA 1
ATOM 712 C C . GLN A 1 86 ? -11.216 -1.532 16.387 1.00 90.12 86 GLN A C 1
ATOM 714 O O . GLN A 1 86 ? -12.198 -0.914 16.774 1.00 90.12 86 GLN A O 1
ATOM 719 N N . THR A 1 87 ? -10.135 -0.923 15.897 1.00 90.94 87 THR A N 1
ATOM 720 C CA . THR A 1 87 ? -9.989 0.538 15.786 1.00 90.94 87 THR A CA 1
ATOM 721 C C . THR A 1 87 ? -10.501 1.104 14.460 1.00 90.94 87 THR A C 1
ATOM 723 O O . THR A 1 87 ? -10.471 2.316 14.258 1.00 90.94 87 THR A O 1
ATOM 726 N N . TYR A 1 88 ? -10.953 0.245 13.541 1.00 90.81 88 TYR A N 1
ATOM 727 C CA . TYR A 1 88 ? -11.517 0.671 12.265 1.00 90.81 88 TYR A CA 1
ATOM 728 C C . TYR A 1 88 ? -12.951 1.175 12.451 1.00 90.81 88 TYR A C 1
ATOM 730 O O . TYR A 1 88 ? -13.834 0.406 12.837 1.00 90.81 88 TYR A O 1
ATOM 738 N N . ASN A 1 89 ? -13.192 2.446 12.120 1.00 89.31 89 ASN A N 1
ATOM 739 C CA . ASN A 1 89 ? -14.529 3.026 12.160 1.00 89.31 89 ASN A CA 1
ATOM 740 C C . ASN A 1 89 ? -15.236 2.890 10.800 1.00 89.31 89 ASN A C 1
ATOM 742 O O . ASN A 1 89 ? -14.987 3.649 9.863 1.00 89.31 89 ASN A O 1
ATOM 746 N N . LYS A 1 90 ? -16.147 1.917 10.696 1.00 84.75 90 LYS A N 1
ATOM 747 C CA . LYS A 1 90 ? -16.940 1.679 9.478 1.00 84.75 90 LYS A CA 1
ATOM 748 C C . LYS A 1 90 ? -17.982 2.775 9.224 1.00 84.75 90 LYS A C 1
ATOM 750 O O . LYS A 1 90 ? -18.365 2.979 8.075 1.00 84.75 90 LYS A O 1
ATOM 755 N N . GLU A 1 91 ? -18.453 3.445 10.272 1.00 86.00 91 GLU A N 1
ATOM 756 C CA . GLU A 1 91 ? -19.463 4.506 10.165 1.00 86.00 91 GLU A CA 1
ATOM 757 C C . GLU A 1 91 ? -18.885 5.788 9.572 1.00 86.00 91 GLU A C 1
ATOM 759 O O . GLU A 1 91 ? -19.615 6.544 8.948 1.00 86.00 91 GLU A O 1
ATOM 764 N N . GLU A 1 92 ? -17.578 6.014 9.717 1.00 86.25 92 GLU A N 1
ATOM 765 C CA . GLU A 1 92 ? -16.872 7.119 9.058 1.00 86.25 92 GLU A CA 1
ATOM 766 C C . GLU A 1 92 ? -16.511 6.772 7.607 1.00 86.25 92 GLU A C 1
ATOM 768 O O . GLU A 1 92 ? -16.560 7.623 6.719 1.00 86.25 92 GLU A O 1
ATOM 773 N N . ASP A 1 93 ? -16.203 5.504 7.331 1.00 86.50 93 ASP A N 1
ATOM 774 C CA . ASP A 1 93 ? -15.861 5.014 5.994 1.00 86.50 93 ASP A CA 1
ATOM 775 C C . ASP A 1 93 ? -17.130 4.689 5.179 1.00 86.50 93 ASP A C 1
ATOM 777 O O . ASP A 1 93 ? -17.393 3.544 4.811 1.00 86.50 93 ASP A O 1
ATOM 781 N N . THR A 1 94 ? -17.971 5.694 4.911 1.00 87.50 94 THR 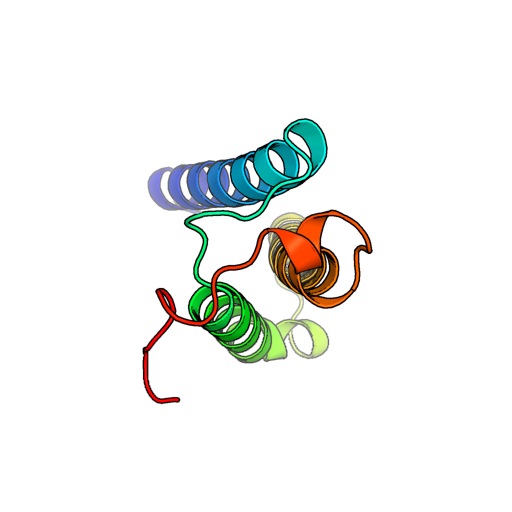A N 1
ATOM 782 C CA . THR A 1 94 ? -19.317 5.523 4.311 1.00 87.50 94 THR A CA 1
ATOM 783 C C . THR A 1 94 ? -19.345 5.380 2.792 1.00 87.50 94 THR A C 1
ATOM 785 O O . THR A 1 94 ? -20.413 5.141 2.225 1.00 87.50 94 THR A O 1
ATOM 788 N N . PHE A 1 95 ? -18.195 5.475 2.115 1.00 85.00 95 PHE A N 1
ATOM 789 C CA . PHE A 1 95 ? -18.139 5.446 0.652 1.00 85.00 95 PHE A CA 1
ATOM 790 C C . PHE A 1 95 ? -18.853 4.207 0.088 1.00 85.00 95 PHE A C 1
ATOM 792 O O . PHE A 1 95 ? -18.595 3.080 0.516 1.00 85.00 95 PHE A O 1
ATOM 799 N N . ARG A 1 96 ? -19.782 4.386 -0.851 1.00 75.25 96 ARG A N 1
ATOM 800 C CA . ARG A 1 96 ? -20.514 3.279 -1.483 1.00 75.25 96 ARG A CA 1
ATOM 801 C C . ARG A 1 96 ? -19.665 2.708 -2.622 1.00 75.25 96 ARG A C 1
ATOM 803 O O . ARG A 1 96 ? -19.294 3.443 -3.525 1.00 75.25 96 ARG A O 1
ATOM 810 N N . HIS A 1 97 ? -19.329 1.430 -2.524 1.00 61.66 97 HIS A N 1
ATOM 811 C CA . HIS A 1 97 ? -18.464 0.649 -3.416 1.00 61.66 97 HIS A CA 1
ATOM 812 C C . HIS A 1 97 ? -19.081 -0.744 -3.508 1.00 61.66 97 HIS A C 1
ATOM 814 O O . HIS A 1 97 ? -19.689 -1.166 -2.492 1.00 61.66 97 HIS A O 1
#